Protein AF-A0A525CJ55-F1 (afdb_monomer)

pLDDT: mean 72.92, std 12.13, range [37.62, 90.31]

Sequence (142 aa):
MEESQNKRKNYLINKNFQFHYIAILILLQITVASCVGFVVSYIFLIVYSGSAGTSSEDTMLLITWAVLVLICGGVFCAWAIKYTNRIAGP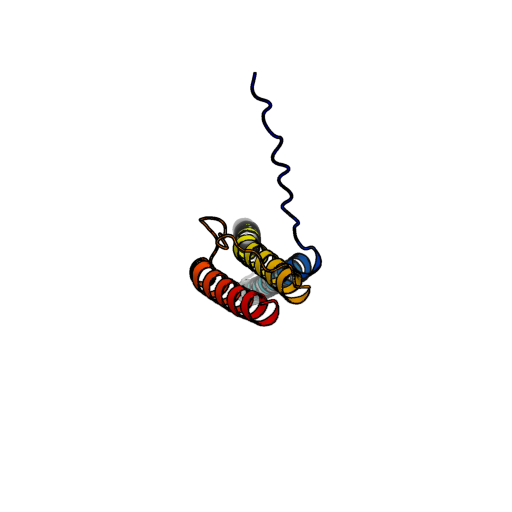IFHIRKLLQAAAEGNIPRDEVKFRTNDHFKDLEQDLTSCFRKMQEYKDKAEA

Foldseek 3Di:
DDPPPPPPPPLPPDCPQLVVQLVVLVVVLVVVLVVVVVVLVVCCCVVPVVDDDDDVVVVVVSVVVNVVSVVVSVVVSVVSSVVVSLAVVVVVVVVVQVVCVVVVNQDQDQQDDDPSHPCRVVSVVSNVVSVVSVVVVVVVVD

Radius of gyration: 25.8 Å; Cα contacts (8 Å, |Δi|>4): 55; chains: 1; bounding box: 68×29×75 Å

Secondary structure (DSSP, 8-state):
------------S-HHHHHHHHHHHHHHHHHHHHHHHHHHHHHHHHHHHTS----HHHHHHHHHHHHHHHHHHHHHHHHHHHHHHHHHHHHHHHHHHHHHHHTT----S-----TT-TTTHHHHHHHHHHHHHHHHHHHHH-

Mean predicted aligned error: 12.26 Å

Structure (mmCIF, N/CA/C/O backbone):
data_AF-A0A525CJ55-F1
#
_entry.id   AF-A0A525CJ55-F1
#
loop_
_atom_site.group_PDB
_atom_site.id
_atom_site.type_symbol
_atom_site.label_atom_id
_atom_site.label_alt_id
_atom_site.label_comp_id
_atom_site.label_asym_id
_atom_site.label_entity_id
_atom_site.label_seq_id
_atom_site.pdbx_PDB_ins_code
_atom_site.Cartn_x
_atom_site.Cartn_y
_atom_site.Cartn_z
_atom_site.occupancy
_atom_site.B_iso_or_equiv
_atom_site.auth_seq_id
_atom_site.auth_comp_id
_atom_site.auth_asym_id
_atom_site.auth_atom_id
_atom_site.pdbx_PDB_model_num
ATOM 1 N N . MET A 1 1 ? -35.923 16.850 -4.259 1.00 37.62 1 MET A N 1
ATOM 2 C CA . MET A 1 1 ? -34.605 17.137 -4.859 1.00 37.62 1 MET A CA 1
ATOM 3 C C . MET A 1 1 ? -33.579 16.731 -3.819 1.00 37.62 1 MET A C 1
ATOM 5 O O . MET A 1 1 ? -33.322 17.497 -2.905 1.00 37.62 1 MET A O 1
ATOM 9 N N . GLU A 1 2 ? -33.148 15.471 -3.853 1.00 38.75 2 GLU A N 1
ATOM 10 C CA . GLU A 1 2 ? -32.180 14.936 -2.890 1.00 38.75 2 GLU A CA 1
ATOM 11 C C . GLU A 1 2 ? -30.784 15.451 -3.237 1.00 38.75 2 GLU A C 1
ATOM 13 O O . GLU A 1 2 ? -30.300 15.272 -4.357 1.00 38.75 2 GLU A O 1
ATOM 18 N N . GLU A 1 3 ? -30.159 16.129 -2.277 1.00 42.16 3 GLU A N 1
ATOM 19 C CA . GLU A 1 3 ? -28.778 16.579 -2.364 1.00 42.16 3 GLU A CA 1
ATOM 20 C C . GLU A 1 3 ? -27.858 15.373 -2.574 1.00 42.16 3 GLU A C 1
ATOM 22 O O . GLU A 1 3 ? -27.715 14.502 -1.713 1.00 42.16 3 GLU A O 1
ATOM 27 N N . SER A 1 4 ? -27.192 15.330 -3.727 1.00 42.25 4 SER A N 1
ATOM 28 C CA . SER A 1 4 ? -26.103 14.400 -3.983 1.00 42.25 4 SER A CA 1
ATOM 29 C C . SER A 1 4 ? -24.960 14.709 -3.016 1.00 42.25 4 SER A C 1
ATOM 31 O O . SER A 1 4 ? -24.125 15.579 -3.282 1.00 42.25 4 SER A O 1
ATOM 33 N N . GLN A 1 5 ? -24.937 14.008 -1.878 1.00 42.94 5 GLN A N 1
ATOM 34 C CA . GLN A 1 5 ? -23.853 14.082 -0.910 1.00 42.94 5 GLN A CA 1
ATOM 35 C C . GLN A 1 5 ? -22.521 13.851 -1.619 1.00 42.94 5 GLN A C 1
ATOM 37 O O . GLN A 1 5 ? -22.206 12.765 -2.115 1.00 42.94 5 GLN A O 1
ATOM 42 N N . ASN A 1 6 ? -21.737 14.922 -1.658 1.00 52.34 6 ASN A N 1
ATOM 43 C CA . ASN A 1 6 ? -20.391 14.969 -2.182 1.00 52.34 6 ASN A CA 1
ATOM 44 C C . ASN A 1 6 ? -19.501 14.018 -1.363 1.00 52.34 6 ASN A C 1
ATOM 46 O O . ASN A 1 6 ? -18.933 14.393 -0.335 1.00 52.34 6 ASN A O 1
ATOM 50 N N . LYS A 1 7 ? -19.400 12.756 -1.802 1.00 45.56 7 LYS A N 1
ATOM 51 C CA . LYS A 1 7 ? -18.465 11.761 -1.265 1.00 45.56 7 LYS A CA 1
ATOM 52 C C . LYS A 1 7 ? -17.047 12.201 -1.619 1.00 45.56 7 LYS A C 1
ATOM 54 O O . LYS A 1 7 ? -16.487 11.765 -2.626 1.00 45.56 7 LYS A O 1
ATOM 59 N N . ARG A 1 8 ? -16.463 13.079 -0.797 1.00 49.91 8 ARG A N 1
ATOM 60 C CA . ARG A 1 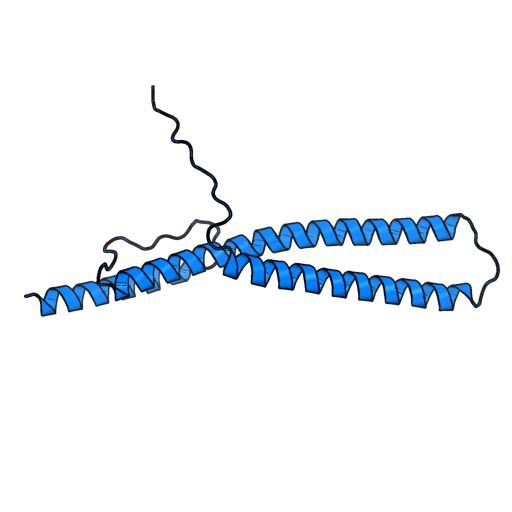8 ? -15.052 13.476 -0.884 1.00 49.91 8 ARG A CA 1
ATOM 61 C C . ARG A 1 8 ? -14.193 12.209 -0.870 1.00 49.91 8 ARG A C 1
ATOM 63 O O . ARG A 1 8 ? -14.023 11.569 0.165 1.00 49.91 8 ARG A O 1
ATOM 70 N N . LYS A 1 9 ? -13.672 11.825 -2.038 1.00 43.25 9 LYS A N 1
ATOM 71 C CA . LYS A 1 9 ? -12.748 10.698 -2.214 1.00 43.25 9 LYS A CA 1
ATOM 72 C C . LYS A 1 9 ? -11.385 11.081 -1.640 1.00 43.25 9 LYS A C 1
ATOM 74 O O . LYS A 1 9 ? -10.459 11.397 -2.378 1.00 43.25 9 LYS A O 1
ATOM 79 N N . ASN A 1 10 ? -11.264 11.073 -0.319 1.00 45.56 10 ASN A N 1
ATOM 80 C CA . ASN A 1 10 ? -9.985 11.283 0.343 1.00 45.56 10 ASN A CA 1
ATOM 81 C C . ASN A 1 10 ? -9.189 9.970 0.287 1.00 45.56 10 ASN A C 1
ATOM 83 O O . ASN A 1 10 ? -9.307 9.113 1.155 1.00 45.56 10 ASN A O 1
ATOM 87 N N . TYR A 1 11 ? -8.421 9.783 -0.790 1.00 51.19 11 TYR A N 1
ATOM 88 C CA . TYR A 1 11 ? -7.589 8.589 -1.011 1.00 51.19 11 TYR A CA 1
ATOM 89 C C . TYR A 1 11 ? -6.356 8.522 -0.084 1.00 51.19 11 TYR A C 1
ATOM 91 O O . TYR A 1 11 ? -5.698 7.485 0.014 1.00 51.19 11 TYR A O 1
ATOM 99 N N . LEU A 1 12 ? -6.043 9.616 0.617 1.00 48.03 12 LEU A N 1
ATOM 100 C CA . LEU A 1 12 ? -4.896 9.747 1.514 1.00 48.03 12 LEU A CA 1
ATOM 101 C C . LEU A 1 12 ? -5.378 9.760 2.966 1.00 48.03 12 LEU A C 1
ATOM 103 O O . LEU A 1 12 ? -5.504 10.809 3.590 1.00 48.03 12 LEU A O 1
ATOM 107 N N . ILE A 1 13 ? -5.704 8.578 3.483 1.00 56.25 13 ILE A N 1
ATOM 108 C CA . ILE A 1 13 ? -6.196 8.403 4.854 1.00 56.25 13 ILE A CA 1
ATOM 109 C C . ILE A 1 13 ? -5.034 8.410 5.862 1.00 56.25 13 ILE A C 1
ATOM 111 O O . ILE A 1 13 ? -5.223 8.823 7.002 1.00 56.25 13 ILE A O 1
ATOM 115 N N . ASN A 1 14 ? -3.819 8.002 5.461 1.00 53.88 14 ASN A N 1
ATOM 116 C CA . ASN A 1 14 ? -2.682 7.982 6.380 1.00 53.88 14 ASN A CA 1
ATOM 117 C C . ASN A 1 14 ? -1.322 8.121 5.670 1.00 53.88 14 ASN A C 1
ATOM 119 O O . ASN A 1 14 ? -0.769 7.150 5.146 1.00 53.88 14 ASN A O 1
ATOM 123 N N . LYS A 1 15 ? -0.772 9.343 5.679 1.00 55.53 15 LYS A N 1
ATOM 124 C CA . LYS A 1 15 ? 0.460 9.716 4.961 1.00 55.53 15 LYS A CA 1
ATOM 125 C C . LYS A 1 15 ? 1.683 8.892 5.379 1.00 55.53 15 LYS A C 1
ATOM 127 O O . LYS A 1 15 ? 2.458 8.522 4.511 1.00 55.53 15 LYS A O 1
ATOM 132 N N . ASN A 1 16 ? 1.838 8.546 6.658 1.00 53.94 16 ASN A N 1
ATOM 133 C CA . ASN A 1 16 ? 3.066 7.894 7.141 1.00 53.94 16 ASN A CA 1
ATOM 134 C C . ASN A 1 16 ? 3.190 6.429 6.697 1.00 53.94 16 ASN A C 1
ATOM 136 O O . ASN A 1 16 ? 4.264 6.002 6.282 1.00 53.94 16 ASN A O 1
ATOM 140 N N . PHE A 1 17 ? 2.093 5.665 6.729 1.00 59.91 17 PHE A N 1
ATOM 141 C CA . PHE A 1 17 ? 2.107 4.271 6.274 1.00 59.91 17 PHE A CA 1
ATOM 142 C C . PHE A 1 17 ? 2.144 4.187 4.744 1.00 59.91 17 PHE A C 1
ATOM 144 O O . PHE A 1 17 ? 2.911 3.409 4.182 1.00 59.91 17 PHE A O 1
ATOM 151 N N . GLN A 1 18 ? 1.373 5.043 4.060 1.00 60.00 18 GLN A N 1
ATOM 152 C CA . GLN A 1 18 ? 1.393 5.113 2.599 1.00 60.00 18 GLN A CA 1
ATOM 153 C C . GLN A 1 18 ? 2.772 5.529 2.077 1.00 60.00 18 GLN A C 1
ATOM 155 O O . GLN A 1 18 ? 3.254 4.908 1.139 1.00 60.00 18 GLN A O 1
ATOM 160 N N . PHE A 1 19 ? 3.446 6.505 2.695 1.00 64.69 19 PHE A N 1
ATOM 161 C CA . PHE A 1 19 ? 4.765 6.947 2.239 1.00 64.69 19 PHE A CA 1
ATOM 162 C C . PHE A 1 19 ? 5.833 5.866 2.411 1.00 64.69 19 PHE A C 1
ATOM 164 O O . PHE A 1 19 ? 6.629 5.674 1.502 1.00 64.69 19 PHE A O 1
ATOM 171 N N . HIS A 1 20 ? 5.824 5.113 3.518 1.00 66.38 20 HIS A N 1
ATOM 172 C CA . HIS A 1 20 ? 6.812 4.051 3.737 1.00 66.38 20 HIS A CA 1
ATOM 173 C C . HIS A 1 20 ? 6.677 2.925 2.699 1.00 66.38 20 HIS A C 1
ATOM 175 O O . HIS A 1 20 ? 7.664 2.507 2.101 1.00 66.38 20 HIS A O 1
ATOM 181 N N . TYR A 1 21 ? 5.447 2.491 2.406 1.00 69.88 21 TYR A N 1
ATOM 182 C CA . TYR A 1 21 ? 5.212 1.461 1.390 1.00 69.88 21 TYR A CA 1
ATOM 183 C C . TYR A 1 21 ? 5.424 1.968 -0.037 1.00 69.88 21 TYR A C 1
ATOM 185 O O . TYR A 1 21 ? 5.990 1.251 -0.857 1.00 69.88 21 TYR A O 1
ATOM 193 N N . ILE A 1 22 ? 4.999 3.196 -0.348 1.00 71.00 22 ILE A N 1
ATOM 194 C CA . ILE A 1 22 ? 5.259 3.812 -1.655 1.00 71.00 22 ILE A CA 1
ATOM 195 C C . ILE A 1 22 ? 6.770 3.971 -1.863 1.00 71.00 22 ILE A C 1
ATOM 197 O O . ILE A 1 22 ? 7.259 3.643 -2.938 1.00 71.00 22 ILE A O 1
ATOM 201 N N . ALA A 1 23 ? 7.519 4.395 -0.841 1.00 71.81 23 ALA A N 1
ATOM 202 C CA . ALA A 1 23 ? 8.973 4.499 -0.904 1.00 71.81 23 ALA A CA 1
ATOM 203 C C . ALA A 1 23 ? 9.634 3.133 -1.132 1.00 71.81 23 ALA A C 1
ATOM 205 O O . ALA A 1 23 ? 10.497 3.030 -1.997 1.00 71.81 23 ALA A O 1
ATOM 206 N N . ILE A 1 24 ? 9.193 2.078 -0.434 1.00 73.75 24 ILE A N 1
ATOM 207 C CA . ILE A 1 24 ? 9.684 0.707 -0.655 1.00 73.75 24 ILE A CA 1
ATOM 208 C C . ILE A 1 24 ? 9.392 0.238 -2.086 1.00 73.75 24 ILE A C 1
ATOM 210 O O . ILE A 1 24 ? 10.275 -0.320 -2.730 1.00 73.75 24 ILE A O 1
ATOM 214 N N . LEU A 1 25 ? 8.189 0.489 -2.613 1.00 73.38 25 LEU A N 1
ATOM 215 C CA . LEU A 1 25 ? 7.825 0.106 -3.982 1.00 73.38 25 LEU A CA 1
ATOM 216 C C . LEU A 1 25 ? 8.624 0.878 -5.039 1.00 73.38 25 LEU A C 1
ATOM 218 O O . LEU A 1 25 ? 9.065 0.286 -6.020 1.00 73.38 25 LEU A O 1
ATOM 222 N N . ILE A 1 26 ? 8.835 2.181 -4.841 1.00 75.50 26 ILE A N 1
ATOM 223 C CA . ILE A 1 26 ? 9.666 3.001 -5.732 1.00 75.50 26 ILE A CA 1
ATOM 224 C C . ILE A 1 26 ? 11.118 2.521 -5.686 1.00 75.50 26 ILE A C 1
ATOM 226 O O . ILE A 1 26 ? 11.733 2.357 -6.736 1.00 75.50 26 ILE A O 1
ATOM 230 N N . LEU A 1 27 ? 11.658 2.258 -4.493 1.00 76.38 27 LEU A N 1
ATOM 231 C CA . LEU A 1 27 ? 13.026 1.774 -4.321 1.00 76.38 27 LEU A CA 1
ATOM 232 C C . LEU A 1 27 ? 13.205 0.411 -4.993 1.00 76.38 27 LEU A C 1
ATOM 234 O O . LEU A 1 27 ? 14.140 0.247 -5.770 1.00 76.38 27 LEU A O 1
ATOM 238 N N . LEU A 1 28 ? 12.265 -0.517 -4.788 1.00 76.00 28 LEU A N 1
ATOM 239 C CA . LEU A 1 28 ? 12.247 -1.805 -5.479 1.00 76.00 28 LEU A CA 1
ATOM 240 C C . LEU A 1 28 ? 12.248 -1.613 -6.999 1.00 76.00 28 LEU A C 1
ATOM 242 O O . LEU A 1 28 ? 12.997 -2.290 -7.699 1.00 76.00 28 LEU A O 1
ATOM 246 N N . GLN A 1 29 ? 11.471 -0.658 -7.516 1.00 77.50 29 GLN A N 1
ATOM 247 C CA . GLN A 1 29 ? 11.436 -0.403 -8.951 1.00 77.50 29 GLN A CA 1
ATOM 248 C C . GLN A 1 29 ? 12.743 0.182 -9.484 1.00 77.50 29 GLN A C 1
ATOM 250 O O . GLN A 1 29 ? 13.187 -0.214 -10.559 1.00 77.50 29 GLN A O 1
ATOM 255 N N . ILE A 1 30 ? 13.383 1.080 -8.733 1.00 81.75 30 ILE A N 1
ATOM 256 C CA . ILE A 1 30 ? 14.713 1.598 -9.067 1.00 81.75 30 ILE A CA 1
ATOM 257 C C . ILE A 1 30 ? 15.723 0.448 -9.088 1.00 81.75 30 ILE A C 1
ATOM 259 O O . ILE A 1 30 ? 16.520 0.358 -10.019 1.00 81.75 30 ILE A O 1
ATOM 263 N N . THR A 1 31 ? 15.665 -0.468 -8.118 1.00 73.69 31 THR A N 1
ATOM 264 C CA . THR A 1 31 ? 16.529 -1.654 -8.084 1.00 73.69 31 THR A CA 1
ATOM 265 C C . THR A 1 31 ? 16.299 -2.554 -9.296 1.00 73.69 31 THR A C 1
ATOM 267 O O . THR A 1 31 ? 17.267 -2.947 -9.943 1.00 73.69 31 THR A O 1
ATOM 270 N N . VAL A 1 32 ? 15.043 -2.839 -9.651 1.00 77.38 32 VAL A N 1
ATOM 271 C CA . VAL A 1 32 ? 14.706 -3.650 -10.832 1.00 77.38 32 VAL A CA 1
ATOM 272 C C . VAL A 1 32 ? 15.178 -2.965 -12.113 1.00 77.38 32 VAL A C 1
ATOM 274 O O . VAL A 1 32 ? 15.844 -3.599 -12.925 1.00 77.38 32 VAL A O 1
ATOM 277 N N . ALA A 1 33 ? 14.904 -1.670 -12.284 1.00 79.12 33 ALA A N 1
ATOM 278 C CA . ALA A 1 33 ? 15.333 -0.909 -13.455 1.00 79.12 33 ALA A CA 1
ATOM 279 C C . ALA A 1 33 ? 16.862 -0.858 -13.579 1.00 79.12 33 ALA A C 1
ATOM 281 O O . ALA A 1 33 ? 17.396 -1.039 -14.671 1.00 79.12 33 ALA A O 1
ATOM 282 N N . SER A 1 34 ? 17.566 -0.674 -12.460 1.00 81.31 34 SER A N 1
ATOM 283 C CA . SER A 1 34 ? 19.029 -0.686 -12.411 1.00 81.31 34 SER A CA 1
ATOM 284 C C . SER A 1 34 ? 19.592 -2.064 -12.769 1.00 81.31 34 SER A C 1
ATOM 286 O O . SER A 1 34 ? 20.503 -2.168 -13.585 1.00 81.31 34 SER A O 1
ATOM 288 N N . CYS A 1 35 ? 19.000 -3.138 -12.238 1.00 72.62 35 CYS A N 1
ATOM 289 C CA . CYS A 1 35 ? 19.412 -4.509 -12.532 1.00 72.62 35 CYS A CA 1
ATOM 290 C C . CYS A 1 35 ? 19.190 -4.861 -14.010 1.00 72.62 35 CYS A C 1
ATOM 292 O O . CYS A 1 35 ? 20.099 -5.362 -14.666 1.00 72.62 35 CYS A O 1
ATOM 294 N N . VAL A 1 36 ? 18.025 -4.519 -14.568 1.00 77.69 36 VAL A N 1
ATOM 295 C CA . VAL A 1 36 ? 17.741 -4.717 -15.997 1.00 77.69 36 VAL A CA 1
ATOM 296 C C . VAL A 1 36 ? 18.685 -3.884 -16.863 1.00 77.69 36 VAL A C 1
ATOM 298 O O . VAL A 1 36 ? 19.265 -4.418 -17.803 1.00 77.69 36 VAL A O 1
ATOM 301 N N . GLY A 1 37 ? 18.897 -2.606 -16.533 1.00 78.12 37 GLY A N 1
ATOM 302 C CA . GLY A 1 37 ? 19.837 -1.745 -17.254 1.00 78.12 37 GLY A CA 1
ATOM 303 C C . GLY A 1 37 ? 21.265 -2.294 -17.238 1.00 78.12 37 GLY A C 1
ATOM 304 O O . GLY A 1 37 ? 21.936 -2.298 -18.268 1.00 78.12 37 GLY A O 1
ATOM 305 N N . PHE A 1 38 ? 21.705 -2.831 -16.099 1.00 79.25 38 PHE A N 1
ATOM 306 C CA . PHE A 1 38 ? 23.009 -3.474 -15.964 1.00 79.25 38 PHE A CA 1
ATOM 307 C C . PHE A 1 38 ? 23.120 -4.741 -16.821 1.00 79.25 38 PHE A C 1
ATOM 309 O O . PHE A 1 38 ? 24.093 -4.896 -17.553 1.00 79.25 38 PHE A O 1
ATOM 316 N N . VAL A 1 39 ? 22.111 -5.617 -16.787 1.00 71.38 39 VAL A N 1
ATOM 317 C CA . VAL A 1 39 ? 22.080 -6.851 -17.591 1.00 71.38 39 VAL A CA 1
ATOM 318 C C . VAL A 1 39 ? 22.073 -6.538 -19.087 1.00 71.38 39 VAL A C 1
ATOM 320 O O . VAL A 1 39 ? 22.846 -7.132 -19.833 1.00 71.38 39 VAL A O 1
ATOM 323 N N . VAL A 1 40 ? 21.257 -5.578 -19.529 1.00 74.12 40 VAL A N 1
ATOM 324 C CA . VAL A 1 40 ? 21.209 -5.149 -20.936 1.00 74.12 40 VAL A CA 1
ATOM 325 C C . VAL A 1 40 ? 22.549 -4.558 -21.372 1.00 74.12 40 VAL A C 1
ATOM 327 O O . VAL A 1 40 ? 23.048 -4.912 -22.436 1.00 74.12 40 VAL A O 1
ATOM 330 N N . SER A 1 41 ? 23.166 -3.715 -20.541 1.00 75.31 41 SER A N 1
ATOM 331 C CA . SER A 1 41 ? 24.495 -3.151 -20.808 1.00 75.31 41 SER A CA 1
ATOM 332 C C . SER A 1 41 ? 25.576 -4.236 -20.903 1.00 75.31 41 SER A C 1
ATOM 334 O O . SER A 1 41 ? 26.419 -4.208 -21.798 1.00 75.31 41 SER A O 1
ATOM 336 N N . TYR A 1 42 ? 25.525 -5.243 -20.027 1.00 74.06 42 TYR A N 1
ATOM 337 C CA . TYR A 1 42 ? 26.464 -6.363 -20.035 1.00 74.06 42 TYR A CA 1
ATOM 338 C C . TYR A 1 42 ? 26.300 -7.259 -21.272 1.00 74.06 42 TYR A C 1
ATOM 340 O O . TYR A 1 42 ? 27.289 -7.604 -21.919 1.00 74.06 42 TYR A O 1
ATOM 348 N N . ILE A 1 43 ? 25.057 -7.587 -21.642 1.00 70.25 43 ILE A N 1
ATOM 349 C CA . ILE A 1 43 ? 24.746 -8.330 -22.873 1.00 70.25 43 ILE A CA 1
ATOM 350 C C . ILE A 1 43 ? 25.218 -7.542 -24.094 1.00 70.25 43 ILE A C 1
ATOM 352 O O . ILE A 1 43 ? 25.844 -8.122 -24.978 1.00 70.25 43 ILE A O 1
ATOM 356 N N . PHE A 1 44 ? 24.977 -6.227 -24.119 1.00 72.12 44 PHE A N 1
ATOM 357 C CA . PHE A 1 44 ? 25.477 -5.352 -25.170 1.00 72.12 44 PHE A CA 1
ATOM 358 C C . PHE A 1 44 ? 27.002 -5.443 -25.254 1.00 72.12 44 PHE A C 1
ATOM 360 O O . PHE A 1 44 ? 27.522 -5.793 -26.300 1.00 72.12 44 PHE A O 1
ATOM 367 N N . LEU A 1 45 ? 27.744 -5.262 -24.160 1.00 73.19 45 LEU A N 1
ATOM 368 C CA . LEU A 1 45 ? 29.205 -5.368 -24.207 1.00 73.19 45 LEU A CA 1
ATOM 369 C C . LEU A 1 45 ? 29.708 -6.736 -24.693 1.00 73.19 45 LEU A C 1
ATOM 371 O O . LEU A 1 45 ? 30.668 -6.770 -25.455 1.00 73.19 45 LEU A O 1
ATOM 375 N N . ILE A 1 46 ? 29.080 -7.853 -24.315 1.00 70.69 46 ILE A N 1
ATOM 376 C CA . ILE A 1 46 ? 29.513 -9.195 -24.748 1.00 70.69 46 ILE A CA 1
ATOM 3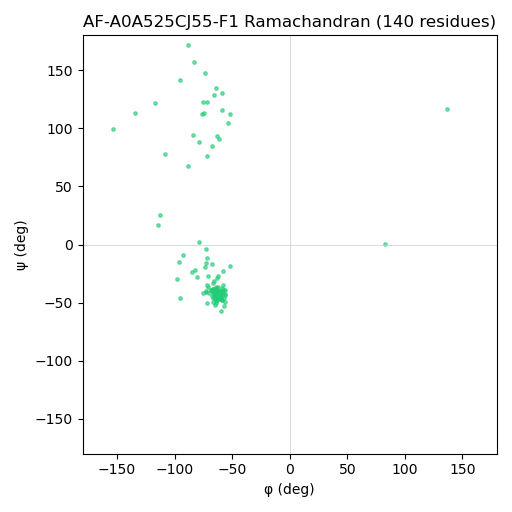77 C C . ILE A 1 46 ? 29.204 -9.462 -26.222 1.00 70.69 46 ILE A C 1
ATOM 379 O O . ILE A 1 46 ? 30.083 -9.892 -26.964 1.00 70.69 46 ILE A O 1
ATOM 383 N N . VAL A 1 47 ? 27.964 -9.226 -26.651 1.00 67.75 47 VAL A N 1
ATOM 384 C CA . VAL A 1 47 ? 27.532 -9.500 -28.033 1.00 67.75 47 VAL A CA 1
ATOM 385 C C . VAL A 1 47 ? 28.259 -8.572 -29.012 1.00 67.75 47 VAL A C 1
ATOM 387 O O . VAL A 1 47 ? 28.602 -8.960 -30.130 1.00 67.75 47 VAL A O 1
ATOM 390 N N . TYR A 1 48 ? 28.549 -7.355 -28.558 1.00 64.88 48 TYR A N 1
ATOM 391 C CA . TYR A 1 48 ? 28.997 -6.260 -29.400 1.00 64.88 48 TYR A CA 1
ATOM 392 C C . TYR A 1 48 ? 30.519 -6.065 -29.416 1.00 64.88 48 TYR A C 1
ATOM 394 O O . TYR A 1 48 ? 31.078 -5.678 -30.437 1.00 64.88 48 TYR A O 1
ATOM 402 N N . SER A 1 49 ? 31.234 -6.403 -28.334 1.00 62.47 49 SER A N 1
ATOM 403 C CA . SER A 1 49 ? 32.710 -6.422 -28.365 1.00 62.47 49 SER A CA 1
ATOM 404 C C . SER A 1 49 ? 33.279 -7.518 -29.277 1.00 62.47 49 SER A C 1
ATOM 406 O O . SER A 1 49 ? 34.441 -7.431 -29.671 1.00 62.47 49 SER A O 1
ATOM 408 N N . GLY A 1 50 ? 32.470 -8.519 -29.650 1.00 61.41 50 GLY A N 1
ATOM 409 C CA . GLY A 1 50 ? 32.855 -9.599 -30.562 1.00 61.41 50 GLY A CA 1
ATOM 410 C C . GLY A 1 50 ? 32.470 -9.402 -32.036 1.00 61.41 50 GLY A C 1
ATOM 411 O O . GLY A 1 50 ? 33.000 -10.119 -32.882 1.00 61.41 50 GLY A O 1
ATOM 412 N N . SER A 1 51 ? 31.577 -8.463 -32.373 1.00 56.09 51 SER A N 1
ATOM 413 C CA . SER A 1 51 ? 31.071 -8.277 -33.744 1.00 56.09 51 SER A CA 1
ATOM 414 C C . SER A 1 51 ? 31.060 -6.797 -34.149 1.00 56.09 51 SER A C 1
ATOM 416 O O . SER A 1 51 ? 30.358 -5.963 -33.588 1.00 56.09 51 SER A O 1
ATOM 418 N N . ALA A 1 52 ? 31.909 -6.444 -35.113 1.00 56.19 52 ALA A N 1
ATOM 419 C CA . ALA A 1 52 ? 32.072 -5.073 -35.579 1.00 56.19 52 ALA A CA 1
ATOM 420 C C . ALA A 1 52 ? 30.907 -4.639 -36.492 1.00 56.19 52 ALA A C 1
ATOM 422 O O . ALA A 1 52 ? 30.819 -5.102 -37.627 1.00 56.19 52 ALA A O 1
ATOM 423 N N . GLY A 1 53 ? 30.076 -3.695 -36.035 1.00 55.34 53 GLY A N 1
ATOM 424 C CA . GLY A 1 53 ? 29.241 -2.847 -36.906 1.00 55.34 53 GLY A CA 1
ATOM 425 C C . GLY A 1 53 ? 27.803 -2.644 -36.422 1.00 55.34 53 GLY A C 1
ATOM 426 O O . GLY A 1 53 ? 27.039 -3.600 -36.345 1.00 55.34 53 GLY A O 1
ATOM 427 N N . THR A 1 54 ? 27.427 -1.395 -36.099 1.00 58.97 54 THR A N 1
ATOM 428 C CA . THR A 1 54 ? 26.096 -1.071 -35.531 1.00 58.97 54 THR A CA 1
ATOM 429 C C . THR A 1 54 ? 25.142 -0.930 -36.680 1.00 58.97 54 THR A C 1
ATOM 431 O O . THR A 1 54 ? 25.022 0.141 -37.274 1.00 58.97 54 THR A O 1
ATOM 434 N N . SER A 1 55 ? 24.454 -2.020 -36.995 1.00 64.81 55 SER A N 1
ATOM 435 C CA . SER A 1 55 ? 23.270 -1.943 -37.833 1.00 64.81 55 SER A CA 1
ATOM 436 C C . SER A 1 55 ? 22.213 -1.124 -37.091 1.00 64.81 55 SER A C 1
ATOM 438 O O . SER A 1 55 ? 21.980 -1.300 -35.892 1.00 64.81 55 SER A O 1
ATOM 440 N N . SER A 1 56 ? 21.566 -0.191 -37.792 1.00 64.81 56 SER A N 1
ATOM 441 C CA . SER A 1 56 ? 20.519 0.660 -37.207 1.00 64.81 56 SER A CA 1
ATOM 442 C C . SER A 1 56 ? 19.349 -0.153 -36.622 1.00 64.81 56 SER A C 1
ATOM 444 O O . SER A 1 56 ? 18.668 0.320 -35.713 1.00 64.81 56 SER A O 1
ATOM 446 N N . GLU A 1 57 ? 19.160 -1.390 -37.088 1.00 67.88 57 GLU A N 1
ATOM 447 C CA . GLU A 1 57 ? 18.133 -2.329 -36.624 1.00 67.88 57 GLU A CA 1
ATOM 448 C C . GLU A 1 57 ? 18.352 -2.793 -35.171 1.00 67.88 57 GLU A C 1
ATOM 450 O O . GLU A 1 57 ? 17.403 -2.835 -34.386 1.00 67.88 57 GLU A O 1
ATOM 455 N N . ASP A 1 58 ? 19.600 -3.026 -34.756 1.00 69.88 58 ASP A N 1
ATOM 456 C CA . ASP A 1 58 ? 19.919 -3.508 -33.403 1.00 69.88 58 ASP A CA 1
ATOM 457 C C . ASP A 1 58 ? 19.705 -2.424 -32.342 1.00 69.88 58 ASP A C 1
ATOM 459 O O . ASP A 1 58 ? 19.231 -2.680 -31.231 1.00 69.88 58 ASP A O 1
ATOM 463 N N . THR A 1 59 ? 19.990 -1.171 -32.710 1.00 70.00 59 THR A N 1
ATOM 464 C CA . THR A 1 59 ? 19.746 -0.010 -31.841 1.00 70.00 59 THR A CA 1
ATOM 465 C C . THR A 1 59 ? 18.243 0.193 -31.640 1.00 70.00 59 THR A C 1
ATOM 467 O O . THR A 1 59 ? 17.791 0.493 -30.534 1.00 70.00 59 THR A O 1
ATOM 470 N N . MET A 1 60 ? 17.450 -0.032 -32.691 1.00 70.75 60 MET A N 1
ATOM 471 C CA . MET A 1 60 ? 15.995 0.065 -32.634 1.00 70.75 60 MET A CA 1
ATOM 472 C C . MET A 1 60 ? 15.375 -1.047 -31.770 1.00 70.75 60 MET A C 1
ATOM 474 O O . MET A 1 60 ? 14.464 -0.767 -30.984 1.00 70.75 60 MET A O 1
ATOM 478 N N . LEU A 1 61 ? 15.895 -2.280 -31.835 1.00 73.81 61 LEU A N 1
ATOM 479 C CA . LEU A 1 61 ? 15.458 -3.385 -30.971 1.00 73.81 61 LEU A CA 1
ATOM 480 C C . LEU A 1 61 ? 15.749 -3.108 -29.491 1.00 73.81 61 LEU A C 1
ATOM 482 O O . LEU A 1 61 ? 14.864 -3.284 -28.652 1.00 73.81 61 LEU A O 1
ATOM 486 N N . LEU A 1 62 ? 16.944 -2.616 -29.160 1.00 71.69 62 LEU A N 1
ATOM 487 C CA . LEU A 1 62 ? 17.330 -2.313 -27.778 1.00 71.69 62 LEU A CA 1
ATOM 488 C C . LEU A 1 62 ? 16.449 -1.204 -27.180 1.00 71.69 62 LEU A C 1
ATOM 490 O O . LEU A 1 62 ? 15.921 -1.355 -26.076 1.00 71.69 62 LEU A O 1
ATOM 494 N N . ILE A 1 63 ? 16.208 -0.130 -27.938 1.00 73.75 63 ILE A N 1
ATOM 495 C CA . ILE A 1 63 ? 15.289 0.946 -27.536 1.00 73.75 63 ILE A CA 1
ATOM 496 C C . ILE A 1 63 ? 13.872 0.395 -27.328 1.00 73.75 63 ILE A C 1
ATOM 498 O O . ILE A 1 63 ? 13.226 0.731 -26.337 1.00 73.75 63 ILE A O 1
ATOM 502 N N . THR A 1 64 ? 13.403 -0.492 -28.208 1.00 76.38 64 THR A N 1
ATOM 503 C CA . THR A 1 64 ? 12.070 -1.107 -28.093 1.00 76.38 64 THR A CA 1
ATOM 504 C C . THR A 1 64 ? 11.935 -1.930 -26.808 1.00 76.38 64 THR A C 1
ATOM 506 O O . THR A 1 64 ? 10.957 -1.764 -26.076 1.00 76.38 64 THR A O 1
ATOM 509 N N . TRP A 1 65 ? 12.931 -2.756 -26.473 1.00 75.44 65 TRP A N 1
ATOM 510 C CA . TRP A 1 65 ? 12.952 -3.522 -25.220 1.00 75.44 65 TRP A CA 1
ATOM 511 C C . TRP A 1 65 ? 13.017 -2.622 -23.983 1.00 75.44 65 TRP A C 1
ATOM 513 O O . TRP A 1 65 ? 12.288 -2.854 -23.018 1.00 75.44 65 TRP A O 1
ATOM 523 N N . ALA A 1 66 ? 13.832 -1.566 -24.017 1.00 73.56 66 ALA A N 1
ATOM 524 C CA . ALA A 1 66 ? 13.933 -0.605 -22.921 1.00 73.56 66 ALA A CA 1
ATOM 525 C C . ALA A 1 66 ? 12.599 0.121 -22.668 1.00 73.56 66 ALA A C 1
ATOM 527 O O . ALA A 1 66 ? 12.156 0.230 -21.523 1.00 73.56 66 ALA A O 1
ATOM 528 N N . VAL A 1 67 ? 11.922 0.562 -23.733 1.00 77.75 67 VAL A N 1
ATOM 529 C CA . VAL A 1 67 ? 10.599 1.202 -23.659 1.00 77.75 67 VAL A CA 1
ATOM 530 C C . VAL A 1 67 ? 9.556 0.227 -23.112 1.00 77.75 67 VAL A C 1
ATOM 532 O O . VAL A 1 67 ? 8.768 0.600 -22.244 1.00 77.75 67 VAL A O 1
ATOM 535 N N . LEU A 1 68 ? 9.572 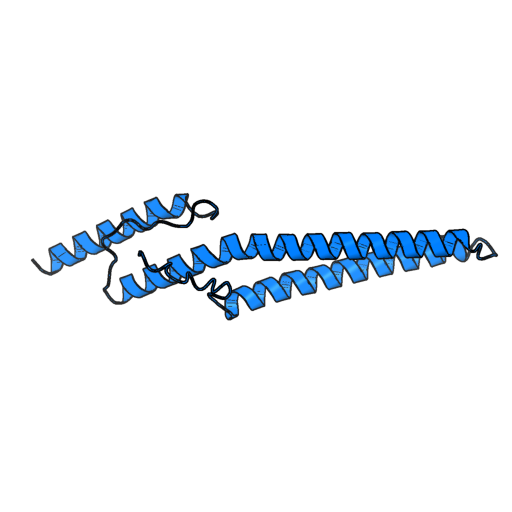-1.031 -23.558 1.00 78.94 68 LEU A N 1
ATOM 536 C CA . LEU A 1 68 ? 8.640 -2.057 -23.093 1.00 78.94 68 LEU A CA 1
ATOM 537 C C . LEU A 1 68 ? 8.816 -2.339 -21.596 1.00 78.94 68 LEU A C 1
ATOM 539 O O . LEU A 1 68 ? 7.832 -2.345 -20.858 1.00 78.94 68 LEU A O 1
ATOM 543 N N . VAL A 1 69 ? 10.056 -2.486 -21.120 1.00 79.00 69 VAL A N 1
ATOM 544 C CA . VAL A 1 69 ? 10.356 -2.649 -19.687 1.00 79.00 69 VAL A CA 1
ATOM 545 C C . VAL A 1 69 ? 9.874 -1.443 -18.882 1.00 79.00 69 VAL A C 1
ATOM 547 O O . VAL A 1 69 ? 9.300 -1.617 -17.807 1.00 79.00 69 VAL A O 1
ATOM 550 N N . LEU A 1 70 ? 10.060 -0.227 -19.399 1.00 76.69 70 LEU A N 1
ATOM 551 C CA . LEU A 1 70 ? 9.630 0.998 -18.728 1.00 76.69 70 LEU A CA 1
ATOM 552 C C . LEU A 1 70 ? 8.099 1.063 -18.615 1.00 76.69 70 LEU A C 1
ATOM 554 O O . LEU A 1 70 ? 7.574 1.329 -17.532 1.00 76.69 70 LEU A O 1
ATOM 558 N N . ILE A 1 71 ? 7.377 0.745 -19.694 1.00 80.38 71 ILE A N 1
ATOM 559 C CA . ILE A 1 71 ? 5.907 0.700 -19.706 1.00 80.38 71 ILE A CA 1
ATOM 560 C C . ILE A 1 71 ? 5.396 -0.393 -18.759 1.00 80.38 71 ILE A C 1
ATOM 562 O O . ILE A 1 71 ? 4.560 -0.113 -17.897 1.00 80.38 71 ILE A O 1
ATOM 566 N N . CYS A 1 72 ? 5.912 -1.620 -18.865 1.00 78.00 72 CYS A N 1
ATOM 567 C CA . CYS A 1 72 ? 5.517 -2.730 -17.998 1.00 78.00 72 CYS A CA 1
ATOM 568 C C . CYS A 1 72 ? 5.818 -2.436 -16.523 1.00 78.00 72 CYS A C 1
ATOM 570 O O . CYS A 1 72 ? 4.965 -2.670 -15.667 1.00 78.00 72 CYS A O 1
ATOM 572 N N . GLY A 1 73 ? 6.985 -1.862 -16.226 1.00 80.31 73 GLY A N 1
ATOM 573 C CA . GLY A 1 73 ? 7.357 -1.432 -14.882 1.00 80.31 73 GLY A CA 1
ATOM 574 C C . GLY A 1 73 ? 6.418 -0.356 -14.336 1.00 80.31 73 GLY A C 1
ATOM 575 O O . GLY A 1 73 ? 5.936 -0.472 -13.212 1.00 80.31 73 GLY A O 1
ATOM 576 N N . GLY A 1 74 ? 6.077 0.647 -15.150 1.00 77.56 74 GLY A N 1
ATOM 577 C CA . GLY A 1 74 ? 5.128 1.698 -14.776 1.00 77.56 74 GLY A CA 1
ATOM 578 C C . GLY A 1 74 ? 3.729 1.156 -14.466 1.00 77.56 74 GLY A C 1
ATOM 579 O O . GLY A 1 74 ? 3.138 1.511 -13.441 1.00 77.56 74 GLY A O 1
ATOM 580 N N . VAL A 1 75 ? 3.217 0.247 -15.302 1.00 81.00 75 VAL A N 1
ATOM 581 C CA . VAL A 1 75 ? 1.928 -0.429 -15.074 1.00 81.00 75 VAL A CA 1
ATOM 582 C C . VAL A 1 75 ? 1.968 -1.257 -13.789 1.00 81.00 75 VAL A C 1
ATOM 584 O O . VAL A 1 75 ? 1.030 -1.191 -12.990 1.00 81.00 75 VAL A O 1
ATOM 587 N N . PHE A 1 76 ? 3.061 -1.984 -13.547 1.00 78.81 76 PHE A N 1
ATOM 588 C CA . PHE A 1 76 ? 3.235 -2.783 -12.337 1.00 78.81 76 PHE A CA 1
ATOM 589 C C . PHE A 1 76 ? 3.274 -1.913 -11.075 1.00 78.81 76 PHE A C 1
ATOM 591 O O . PHE A 1 76 ? 2.567 -2.207 -10.112 1.00 78.81 76 PHE A O 1
ATOM 598 N N . CYS A 1 77 ? 3.999 -0.790 -11.089 1.00 75.44 77 CYS A N 1
ATOM 599 C CA . CYS A 1 77 ? 3.999 0.169 -9.983 1.00 75.44 77 CYS A CA 1
ATOM 600 C C . CYS A 1 77 ? 2.606 0.736 -9.711 1.00 75.44 77 CYS A C 1
ATOM 602 O O . CYS A 1 77 ? 2.167 0.778 -8.560 1.00 75.44 77 CYS A O 1
ATOM 604 N N . ALA A 1 78 ? 1.886 1.150 -10.756 1.00 75.75 78 ALA A N 1
ATOM 605 C CA . ALA A 1 78 ? 0.529 1.665 -10.609 1.00 75.75 78 ALA A CA 1
ATOM 606 C C . ALA A 1 78 ? -0.410 0.608 -10.002 1.00 75.75 78 ALA A C 1
ATOM 608 O O . ALA A 1 78 ? -1.227 0.920 -9.128 1.00 75.75 78 ALA A O 1
ATOM 609 N N . TRP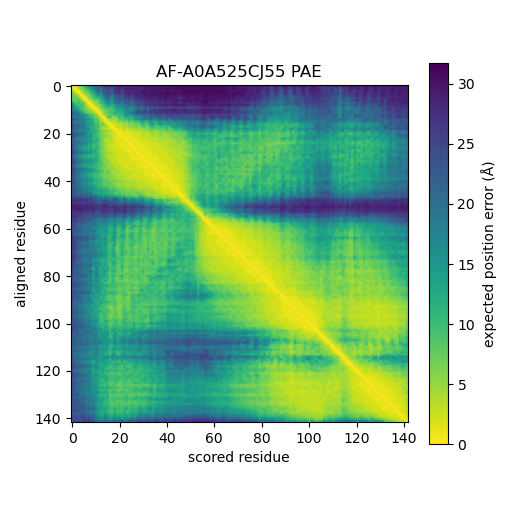 A 1 79 ? -0.270 -0.652 -10.421 1.00 80.06 79 TRP A N 1
ATOM 610 C CA . TRP A 1 79 ? -1.028 -1.772 -9.871 1.00 80.06 79 TRP A CA 1
ATOM 611 C C . TRP A 1 79 ? -0.663 -2.054 -8.407 1.00 80.06 79 TRP A C 1
ATOM 613 O O . TRP A 1 79 ? -1.557 -2.142 -7.564 1.00 80.06 79 TRP A O 1
ATOM 623 N N . ALA A 1 80 ? 0.630 -2.080 -8.076 1.00 74.56 80 ALA A N 1
ATOM 624 C CA . ALA A 1 80 ? 1.134 -2.286 -6.721 1.00 74.56 80 ALA A CA 1
ATOM 625 C C . ALA A 1 80 ? 0.652 -1.197 -5.751 1.00 74.56 80 ALA A C 1
ATOM 627 O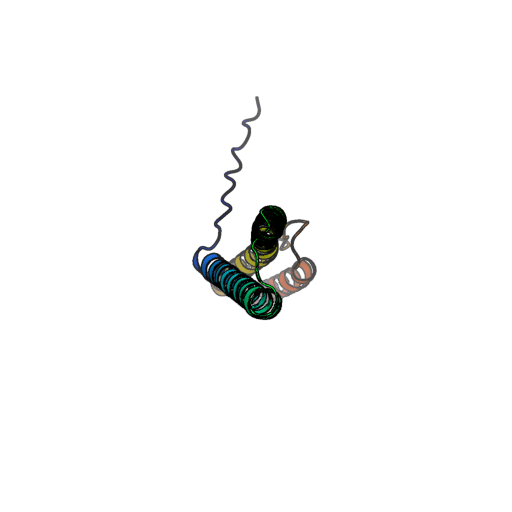 O . ALA A 1 80 ? 0.172 -1.506 -4.664 1.00 74.56 80 ALA A O 1
ATOM 628 N N . ILE A 1 81 ? 0.673 0.077 -6.160 1.00 72.31 81 ILE A N 1
ATOM 629 C CA . ILE A 1 81 ? 0.134 1.185 -5.354 1.00 72.31 81 ILE A CA 1
ATOM 630 C C . ILE A 1 81 ? -1.359 0.971 -5.071 1.00 72.31 81 ILE A C 1
ATOM 632 O O . ILE A 1 81 ? -1.821 1.148 -3.939 1.00 72.31 81 ILE A O 1
ATOM 636 N N . LYS A 1 82 ? -2.142 0.574 -6.084 1.00 72.62 82 LYS A N 1
ATOM 637 C CA . LYS A 1 82 ? -3.572 0.283 -5.895 1.00 72.62 82 LYS A CA 1
ATOM 638 C C . LYS A 1 82 ? -3.792 -0.907 -4.966 1.00 72.62 82 LYS A C 1
ATOM 640 O O . LYS A 1 82 ? -4.729 -0.854 -4.171 1.00 72.62 82 LYS A O 1
ATOM 645 N N . TYR A 1 83 ? -2.950 -1.931 -5.047 1.00 75.88 83 TYR A N 1
ATOM 646 C CA . TYR A 1 83 ? -3.013 -3.105 -4.184 1.00 75.88 83 TYR A CA 1
ATOM 647 C C . TYR A 1 83 ? -2.693 -2.751 -2.724 1.00 75.88 83 TYR A C 1
ATOM 649 O O . TYR A 1 83 ? -3.506 -3.003 -1.838 1.00 75.88 83 TYR A O 1
ATOM 657 N N . THR A 1 84 ? -1.597 -2.032 -2.475 1.00 72.69 84 THR A N 1
ATOM 658 C CA . THR A 1 84 ? -1.210 -1.556 -1.136 1.00 72.69 84 THR A CA 1
ATOM 659 C C . THR A 1 84 ? -2.305 -0.715 -0.483 1.00 72.69 84 THR A C 1
ATOM 661 O O . THR A 1 84 ? -2.581 -0.863 0.708 1.00 72.69 84 THR A O 1
ATOM 664 N N . ASN A 1 85 ? -2.996 0.130 -1.254 1.00 70.88 85 ASN A N 1
ATOM 665 C CA . ASN A 1 85 ? -4.103 0.933 -0.731 1.00 70.88 85 ASN A CA 1
ATOM 666 C C . ASN A 1 85 ? -5.280 0.092 -0.212 1.00 70.88 85 ASN A C 1
ATOM 668 O O . ASN A 1 85 ? -5.985 0.541 0.691 1.00 70.88 85 ASN A O 1
ATOM 672 N N . ARG A 1 86 ? -5.490 -1.123 -0.738 1.00 70.81 86 ARG A N 1
ATOM 673 C CA . ARG A 1 86 ? -6.515 -2.050 -0.226 1.00 70.81 86 ARG A CA 1
ATOM 674 C C . ARG A 1 86 ? -6.135 -2.685 1.110 1.00 70.81 86 ARG A C 1
ATOM 676 O O . ARG A 1 86 ? -7.017 -3.157 1.813 1.00 70.81 86 ARG A O 1
ATOM 683 N N . ILE A 1 87 ? -4.852 -2.680 1.466 1.00 73.94 87 ILE A N 1
ATOM 684 C CA . ILE A 1 87 ? -4.338 -3.236 2.725 1.00 73.94 87 ILE A CA 1
ATOM 685 C C . ILE A 1 87 ? -4.210 -2.133 3.785 1.00 73.94 87 ILE A C 1
ATOM 687 O O . ILE A 1 87 ? -4.663 -2.286 4.917 1.00 73.94 87 ILE A O 1
ATOM 691 N N . ALA A 1 88 ? -3.642 -0.985 3.409 1.00 72.69 88 ALA A N 1
ATOM 692 C CA . ALA A 1 88 ? -3.397 0.132 4.320 1.00 72.69 88 ALA A CA 1
ATOM 693 C C . ALA A 1 88 ? -4.687 0.752 4.888 1.00 72.69 88 ALA A C 1
ATOM 695 O O . ALA A 1 88 ? -4.713 1.164 6.048 1.00 72.69 88 ALA A O 1
ATOM 696 N N . GLY A 1 89 ? -5.751 0.828 4.079 1.00 71.56 89 GLY A N 1
ATOM 697 C CA . GLY A 1 89 ? -7.040 1.399 4.487 1.00 71.56 89 GLY A CA 1
ATOM 698 C C . GLY A 1 89 ? -7.668 0.672 5.686 1.00 71.56 89 GLY A C 1
ATOM 699 O O . GLY A 1 89 ? -7.887 1.310 6.718 1.00 71.56 89 GLY A O 1
ATOM 700 N N . PRO A 1 90 ? -7.900 -0.650 5.593 1.00 76.19 90 PRO A N 1
ATOM 701 C CA . PRO A 1 90 ? -8.425 -1.458 6.694 1.00 76.19 90 PRO A CA 1
ATOM 702 C C . PRO A 1 90 ? -7.564 -1.400 7.950 1.00 76.19 90 PRO A C 1
ATOM 704 O O . PRO A 1 90 ? -8.089 -1.154 9.029 1.00 76.19 90 PRO A O 1
ATOM 707 N N . ILE A 1 91 ? -6.239 -1.539 7.819 1.00 82.00 91 ILE A N 1
ATOM 708 C CA . ILE A 1 91 ? -5.318 -1.499 8.967 1.00 82.00 91 ILE A CA 1
ATOM 709 C C . ILE A 1 91 ? -5.436 -0.169 9.716 1.00 82.00 91 ILE A C 1
ATOM 711 O O . ILE A 1 91 ? -5.454 -0.138 10.947 1.00 82.00 91 ILE A O 1
ATOM 715 N N . PHE A 1 92 ? -5.548 0.946 8.990 1.00 77.62 92 PHE A N 1
ATOM 716 C CA . PHE A 1 92 ? -5.756 2.238 9.631 1.00 77.62 92 PHE A CA 1
ATOM 717 C C . PHE A 1 92 ? -7.103 2.324 10.353 1.00 77.62 92 PHE A C 1
ATOM 719 O O . PHE A 1 92 ? -7.168 2.863 11.458 1.00 77.62 92 PHE A O 1
ATOM 726 N N . HIS A 1 93 ? -8.164 1.785 9.749 1.00 79.44 93 HIS A N 1
ATOM 727 C CA . HIS A 1 93 ? -9.477 1.733 10.382 1.00 79.44 93 HIS A CA 1
ATOM 728 C C . HIS A 1 93 ? -9.434 0.917 11.682 1.00 79.44 93 HIS A C 1
ATOM 730 O O . HIS A 1 93 ? -9.866 1.415 12.718 1.00 79.44 93 HIS A O 1
ATOM 736 N N . ILE A 1 94 ? -8.807 -0.263 11.654 1.00 84.44 94 ILE A N 1
ATOM 737 C CA . ILE A 1 94 ? -8.590 -1.121 12.829 1.00 84.44 94 ILE A CA 1
ATOM 738 C C . ILE A 1 94 ? -7.851 -0.359 13.927 1.00 84.44 94 ILE A C 1
ATOM 740 O O . ILE A 1 94 ? -8.307 -0.327 15.066 1.00 84.44 94 ILE A O 1
ATOM 744 N N . ARG A 1 95 ? -6.743 0.315 13.593 1.00 84.31 95 ARG A N 1
ATOM 745 C CA . ARG A 1 95 ? -5.985 1.109 14.569 1.00 84.31 95 ARG A CA 1
ATOM 746 C C . ARG A 1 95 ? -6.860 2.169 15.240 1.00 84.31 95 ARG A C 1
ATOM 748 O O . ARG A 1 95 ? -6.773 2.342 16.452 1.00 84.31 95 ARG A O 1
ATOM 755 N N . LYS A 1 96 ? -7.693 2.874 14.468 1.00 82.88 96 LYS A N 1
ATOM 756 C CA . LYS A 1 96 ? -8.586 3.908 15.006 1.00 82.88 96 LYS A CA 1
ATOM 757 C C . LYS A 1 96 ? -9.654 3.312 15.928 1.00 82.88 96 LYS A C 1
ATOM 759 O O . LYS A 1 96 ? -9.926 3.893 16.973 1.00 82.88 96 LYS A O 1
ATOM 764 N N . LEU A 1 97 ? -10.222 2.160 15.565 1.00 85.50 97 LEU A N 1
ATOM 765 C CA . LEU A 1 97 ? -11.192 1.441 16.398 1.00 85.50 97 LEU A CA 1
ATOM 766 C C . LEU A 1 97 ? -10.570 0.982 17.721 1.00 85.50 97 LEU A C 1
ATOM 768 O O . LEU A 1 97 ? -11.149 1.202 18.778 1.00 85.50 97 LEU A O 1
ATOM 772 N N . LEU A 1 98 ? -9.366 0.408 17.672 1.00 87.25 98 LEU A N 1
ATOM 773 C CA . LEU A 1 98 ? -8.638 -0.016 18.869 1.00 87.25 98 LEU A CA 1
ATOM 774 C C . LEU A 1 98 ? -8.289 1.165 19.781 1.00 87.25 98 LEU A C 1
ATOM 776 O O . LEU A 1 98 ? -8.404 1.051 20.996 1.00 87.25 98 LEU A O 1
ATOM 780 N N . GLN A 1 99 ? -7.899 2.306 19.208 1.00 87.56 99 GLN A N 1
ATOM 781 C CA . GLN A 1 99 ? -7.614 3.509 19.985 1.00 87.56 99 GLN A CA 1
ATOM 782 C C . GLN A 1 99 ? -8.877 4.063 20.664 1.00 87.56 99 GLN A C 1
ATOM 784 O O . GLN A 1 99 ? -8.838 4.365 21.852 1.00 87.56 99 GLN A O 1
ATOM 789 N N . ALA A 1 100 ? -10.009 4.117 19.954 1.00 84.94 100 ALA A N 1
ATOM 790 C CA . ALA A 1 100 ? -11.286 4.525 20.542 1.00 84.94 100 ALA A CA 1
ATOM 791 C C . ALA A 1 100 ? -11.729 3.579 21.674 1.00 84.94 100 ALA A C 1
ATOM 793 O O . ALA A 1 100 ? -12.162 4.036 22.731 1.00 84.94 100 ALA A O 1
ATOM 794 N N . ALA A 1 101 ? -11.553 2.266 21.490 1.00 87.75 101 ALA A N 1
ATOM 795 C CA . ALA A 1 101 ? -11.838 1.278 22.526 1.00 87.75 101 ALA A CA 1
ATOM 796 C C . ALA A 1 101 ? -10.926 1.441 23.757 1.00 87.75 101 ALA A C 1
ATOM 798 O O . ALA A 1 101 ? -11.403 1.317 24.882 1.00 87.75 101 ALA A O 1
ATOM 799 N N . ALA A 1 102 ? -9.643 1.771 23.561 1.00 86.94 102 ALA A N 1
ATOM 800 C CA . ALA A 1 102 ? -8.708 2.056 24.653 1.00 86.94 102 ALA A CA 1
ATOM 801 C C . ALA A 1 102 ? -9.082 3.325 25.443 1.00 86.94 102 ALA A C 1
ATOM 803 O O . ALA A 1 102 ? -8.861 3.386 26.648 1.00 86.94 102 ALA A O 1
ATOM 804 N N . GLU A 1 103 ? -9.696 4.310 24.785 1.00 88.19 103 GLU A N 1
ATOM 805 C CA . GLU A 1 103 ? -10.248 5.521 25.413 1.00 88.19 103 GLU A CA 1
ATOM 806 C C . GLU A 1 103 ? -11.615 5.273 26.090 1.00 88.19 103 GLU A C 1
ATOM 808 O O . GLU A 1 103 ? -12.228 6.196 26.622 1.00 88.19 103 GLU A O 1
ATOM 813 N N . GLY A 1 104 ? -12.115 4.030 26.083 1.00 82.31 104 GLY A N 1
ATOM 814 C CA . GLY A 1 104 ? -13.392 3.647 26.691 1.00 82.31 104 GLY A CA 1
ATOM 815 C C . GLY A 1 104 ? -14.621 3.906 25.813 1.00 82.31 104 GLY A C 1
ATOM 816 O O . GLY A 1 104 ? -15.738 3.572 26.226 1.00 82.31 104 GLY A O 1
ATOM 817 N N . ASN A 1 105 ? -14.422 4.438 24.602 1.00 84.38 105 ASN A N 1
ATOM 818 C CA . ASN A 1 105 ? -15.435 4.607 23.561 1.00 84.38 105 ASN A CA 1
ATOM 819 C C . ASN A 1 105 ? -15.498 3.345 22.693 1.00 84.38 105 ASN A C 1
ATOM 821 O O . ASN A 1 105 ? -15.104 3.340 21.524 1.00 84.38 105 ASN A O 1
ATOM 825 N N . ILE A 1 106 ? -15.960 2.251 23.297 1.00 83.94 106 ILE A N 1
ATOM 826 C CA . ILE A 1 106 ? -16.072 0.962 22.619 1.00 83.94 106 ILE A CA 1
ATOM 827 C C . ILE A 1 106 ? -17.240 1.038 21.619 1.00 83.94 106 ILE A C 1
ATOM 829 O O . ILE A 1 106 ? -18.370 1.341 22.017 1.00 83.94 106 ILE A O 1
ATOM 833 N N . PRO A 1 107 ? -17.000 0.791 20.320 1.00 76.50 107 PRO A N 1
ATOM 834 C CA . PRO A 1 107 ? -18.068 0.770 19.333 1.00 76.50 107 P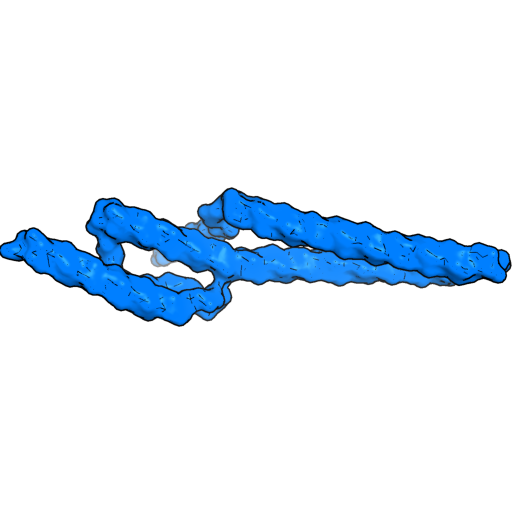RO A CA 1
ATOM 835 C C . PRO A 1 107 ? -19.022 -0.396 19.621 1.00 76.50 107 PRO A C 1
ATOM 837 O O . PRO A 1 107 ? -18.590 -1.534 19.793 1.00 76.50 107 PRO A O 1
ATOM 840 N N . ARG A 1 108 ? -20.325 -0.095 19.684 1.00 67.19 108 ARG A N 1
ATOM 841 C CA . ARG A 1 108 ? -21.390 -1.092 19.904 1.00 67.19 108 ARG A CA 1
ATOM 842 C C . ARG A 1 108 ? -21.844 -1.774 18.614 1.00 67.19 108 ARG A C 1
ATOM 844 O O . ARG A 1 108 ? -22.375 -2.878 18.668 1.00 67.19 108 ARG A O 1
ATOM 851 N N . ASP A 1 109 ? -21.636 -1.113 17.480 1.00 73.62 109 ASP A N 1
ATOM 852 C CA . ASP A 1 109 ? -22.042 -1.602 16.166 1.00 73.62 109 ASP A CA 1
ATOM 853 C C . ASP A 1 109 ? -21.018 -2.583 15.573 1.00 73.62 109 ASP A C 1
ATOM 855 O O . ASP A 1 109 ? -19.832 -2.561 15.912 1.00 73.62 109 ASP A O 1
ATOM 859 N N . GLU A 1 110 ? -21.477 -3.425 14.643 1.00 74.25 110 GLU A N 1
ATOM 860 C CA . GLU A 1 110 ? -20.620 -4.352 13.897 1.00 74.25 110 GLU A CA 1
ATOM 861 C C . GLU A 1 110 ? -19.529 -3.602 13.119 1.00 74.25 110 GLU A C 1
ATOM 863 O O . GLU A 1 110 ? -19.805 -2.677 12.346 1.00 74.25 110 GLU A O 1
ATOM 868 N N . VAL A 1 111 ? -18.280 -4.045 13.268 1.00 78.12 111 VAL A N 1
ATOM 869 C CA . VAL A 1 111 ? -17.158 -3.519 12.488 1.00 78.12 111 VAL A CA 1
ATOM 870 C C . VAL A 1 111 ? -17.264 -4.068 11.070 1.00 78.12 111 VAL A C 1
ATOM 872 O O . VAL A 1 111 ? -17.097 -5.263 10.869 1.00 78.12 111 VAL A O 1
ATOM 875 N N . LYS A 1 112 ? -17.517 -3.202 10.081 1.00 75.25 112 LYS A N 1
ATOM 876 C CA . LYS A 1 112 ? -17.577 -3.582 8.657 1.00 75.25 112 LYS A CA 1
ATOM 877 C C . LYS A 1 112 ? -16.486 -2.876 7.865 1.00 75.25 112 LYS A C 1
ATOM 879 O O . LYS A 1 112 ? -16.445 -1.645 7.822 1.00 75.25 112 LYS A O 1
ATOM 884 N N . PHE A 1 113 ? -15.623 -3.639 7.200 1.00 73.75 113 PHE A N 1
ATOM 885 C CA . PHE A 1 113 ? -14.690 -3.115 6.208 1.00 73.75 113 PHE A CA 1
ATOM 886 C C . PHE A 1 113 ? -15.341 -3.099 4.821 1.00 73.75 113 PHE A C 1
ATOM 888 O O . PHE A 1 113 ? -16.458 -3.572 4.588 1.00 73.75 113 PHE A O 1
ATOM 895 N N . ARG A 1 114 ? -14.663 -2.480 3.851 1.00 67.12 114 ARG A N 1
ATOM 896 C CA . ARG A 1 114 ? -15.194 -2.377 2.493 1.00 67.12 114 ARG A CA 1
ATOM 897 C C . ARG A 1 114 ? -15.098 -3.735 1.796 1.00 67.12 114 ARG A C 1
ATOM 899 O O . ARG A 1 114 ? -14.129 -4.469 1.949 1.00 67.12 114 ARG A O 1
ATOM 906 N N . THR A 1 115 ? -16.052 -4.028 0.912 1.00 57.50 115 THR A N 1
ATOM 907 C CA . THR A 1 115 ? 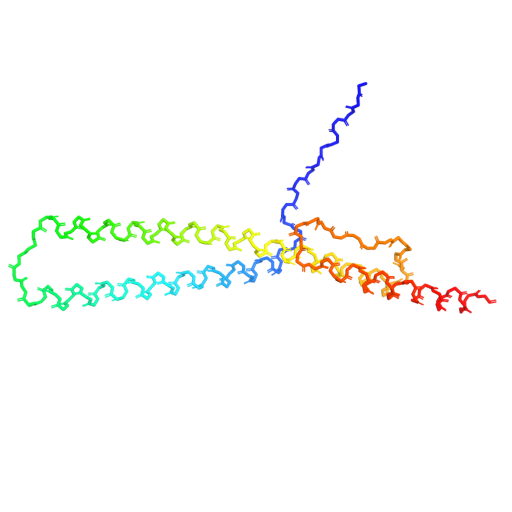-16.221 -5.325 0.227 1.00 57.50 115 THR A CA 1
ATOM 908 C C . THR A 1 115 ? -14.978 -5.881 -0.488 1.00 57.50 115 THR A C 1
ATOM 910 O O . THR A 1 115 ? -14.951 -7.071 -0.783 1.00 57.50 115 THR A O 1
ATOM 913 N N . ASN A 1 116 ? -13.968 -5.067 -0.793 1.00 62.00 116 ASN A N 1
ATOM 914 C CA . ASN A 1 116 ? -12.783 -5.471 -1.560 1.00 62.00 116 ASN A CA 1
ATOM 915 C C . ASN A 1 116 ? -11.482 -5.424 -0.739 1.00 62.00 116 ASN A C 1
ATOM 917 O O . ASN A 1 116 ? -10.392 -5.355 -1.309 1.00 62.00 116 ASN A O 1
ATOM 921 N N . ASP A 1 117 ? -11.613 -5.379 0.582 1.00 68.38 117 ASP A N 1
ATOM 922 C CA . ASP A 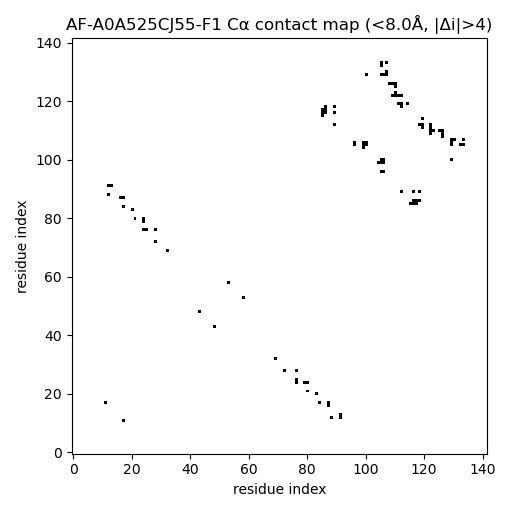1 117 ? -10.500 -5.299 1.512 1.00 68.38 117 ASP A CA 1
ATOM 923 C C . ASP A 1 117 ? -10.129 -6.711 2.003 1.00 68.38 117 ASP A C 1
ATOM 925 O O . ASP A 1 117 ? -10.998 -7.553 2.223 1.00 68.38 117 ASP A O 1
ATOM 929 N N . HIS A 1 118 ? -8.832 -6.984 2.166 1.00 67.31 118 HIS A N 1
ATOM 930 C CA . HIS A 1 118 ? -8.306 -8.330 2.462 1.00 67.31 118 HIS A CA 1
ATOM 931 C C . HIS A 1 118 ? -8.579 -8.827 3.891 1.00 67.31 118 HIS A C 1
ATOM 933 O O . HIS A 1 118 ? -8.236 -9.955 4.218 1.00 67.31 118 HIS A O 1
ATOM 939 N N . PHE A 1 119 ? -9.172 -7.992 4.744 1.00 75.56 119 PHE A N 1
ATOM 940 C CA . PHE A 1 119 ? -9.272 -8.221 6.186 1.00 75.56 119 PHE A CA 1
ATOM 941 C C . PHE A 1 119 ? -10.702 -8.473 6.666 1.00 75.56 119 PHE A C 1
ATOM 943 O O . PHE A 1 119 ? -11.008 -8.217 7.825 1.00 75.56 119 PHE A O 1
ATOM 950 N N . LYS A 1 120 ? -11.589 -8.961 5.793 1.00 75.31 120 LYS A N 1
ATOM 951 C CA . LYS A 1 120 ? -12.982 -9.243 6.172 1.00 75.31 120 LYS A CA 1
ATOM 952 C C . LYS A 1 120 ? -13.103 -10.239 7.316 1.00 75.31 120 LYS A C 1
ATOM 954 O O . LYS A 1 120 ? -13.967 -10.075 8.162 1.00 75.31 120 LYS A O 1
ATOM 959 N N . ASP A 1 121 ? -12.209 -11.217 7.382 1.00 78.38 121 ASP A N 1
ATOM 960 C CA . ASP A 1 121 ? -12.231 -12.210 8.458 1.00 78.38 121 ASP A CA 1
ATOM 961 C C . ASP A 1 121 ? -11.990 -11.554 9.832 1.00 78.38 121 ASP A C 1
ATOM 963 O O . ASP A 1 121 ? -12.560 -11.970 10.836 1.00 78.38 121 ASP A O 1
ATOM 967 N N . LEU A 1 122 ? -11.250 -10.435 9.867 1.00 82.56 122 LEU A N 1
ATOM 968 C CA . LEU A 1 122 ? -11.033 -9.662 11.091 1.00 82.56 122 LEU A CA 1
ATOM 969 C C . LEU A 1 122 ? -12.274 -8.875 11.540 1.00 82.56 122 LEU A C 1
ATOM 971 O O . LEU A 1 122 ? -12.302 -8.430 12.684 1.00 82.56 122 LEU A O 1
ATOM 975 N N . GLU A 1 123 ? -13.289 -8.680 10.688 1.00 83.69 123 GLU A N 1
ATOM 976 C CA . GLU A 1 123 ? -14.539 -7.987 11.057 1.00 83.69 123 GLU A CA 1
ATOM 977 C C . GLU A 1 123 ? -15.234 -8.705 12.209 1.00 83.69 123 GLU A C 1
ATOM 979 O O . GLU A 1 123 ? -15.619 -8.089 13.209 1.00 83.69 123 GLU A O 1
ATOM 984 N N . GLN A 1 124 ? -15.354 -10.027 12.077 1.00 82.94 124 GLN A N 1
ATOM 985 C CA . GLN A 1 124 ? -16.024 -10.870 13.053 1.00 82.94 124 GLN A CA 1
ATOM 986 C C . GLN A 1 124 ? -15.219 -10.969 14.352 1.00 82.94 124 GLN A C 1
ATOM 988 O O . GLN A 1 124 ? -15.797 -10.868 15.441 1.00 82.94 124 GLN A O 1
ATOM 993 N N . ASP A 1 125 ? -13.896 -11.104 14.250 1.00 86.19 125 ASP A N 1
ATOM 994 C CA . ASP A 1 125 ? -13.001 -11.169 15.407 1.00 86.19 125 ASP A CA 1
ATOM 995 C C . ASP A 1 125 ? -13.009 -9.854 16.202 1.00 86.19 125 ASP A C 1
ATOM 997 O O . ASP A 1 125 ? -13.165 -9.865 17.428 1.00 86.19 125 ASP A O 1
ATOM 1001 N N . LEU A 1 126 ? -12.924 -8.705 15.517 1.00 87.12 126 LEU A N 1
ATOM 1002 C CA . LEU A 1 126 ? -12.986 -7.380 16.146 1.00 87.12 126 LEU A CA 1
ATOM 1003 C C . LEU A 1 126 ? -14.341 -7.121 16.796 1.00 87.12 126 LEU A C 1
ATOM 1005 O O . LEU A 1 126 ? -14.390 -6.681 17.943 1.00 87.12 126 LEU A O 1
ATOM 1009 N N . THR A 1 127 ? -15.432 -7.434 16.098 1.00 87.06 127 THR A N 1
ATOM 1010 C CA . THR A 1 127 ? -16.789 -7.269 16.635 1.00 87.06 127 THR A CA 1
ATOM 1011 C C . THR A 1 127 ? -16.981 -8.121 17.891 1.00 87.06 127 THR A C 1
ATOM 1013 O O . THR A 1 127 ? -17.486 -7.642 18.906 1.00 87.06 127 THR A O 1
ATOM 1016 N N . SER A 1 128 ? -16.511 -9.372 17.869 1.00 86.56 128 SER A N 1
ATOM 1017 C CA . SER A 1 128 ? -16.588 -10.273 19.023 1.00 86.56 128 SER A CA 1
ATOM 1018 C C . SER A 1 128 ? -15.756 -9.774 20.208 1.00 86.56 128 SER A C 1
ATOM 1020 O O . SER A 1 128 ? -16.197 -9.875 21.355 1.00 86.56 128 SER A O 1
ATOM 1022 N N . CYS A 1 129 ? -14.575 -9.212 19.940 1.00 89.00 129 CYS A N 1
ATOM 1023 C CA . CYS A 1 129 ? -13.712 -8.613 20.953 1.00 89.00 129 CYS A CA 1
ATOM 1024 C C . CYS A 1 129 ? -14.370 -7.384 21.600 1.00 89.00 129 CYS A C 1
ATOM 1026 O O . CYS A 1 129 ? -14.521 -7.343 22.823 1.00 89.00 129 CYS A O 1
ATOM 1028 N N . PHE A 1 130 ? -14.841 -6.425 20.796 1.00 90.31 130 PHE A N 1
ATOM 1029 C CA . PHE A 1 130 ? -15.485 -5.210 21.300 1.00 90.31 130 PHE A CA 1
ATOM 1030 C C . PHE A 1 130 ? -16.768 -5.505 22.072 1.00 90.31 130 PHE A C 1
ATOM 1032 O O . PHE A 1 130 ? -16.974 -4.923 23.136 1.00 90.31 130 PHE A O 1
ATOM 1039 N N . ARG A 1 131 ? -17.570 -6.480 21.628 1.00 89.38 131 ARG A N 1
ATOM 1040 C CA . ARG A 1 131 ? -18.746 -6.929 22.383 1.00 89.38 131 ARG A CA 1
ATOM 1041 C C . ARG A 1 131 ? -18.373 -7.436 23.777 1.00 89.38 131 ARG A C 1
ATOM 1043 O O . ARG A 1 131 ? -18.979 -7.009 24.753 1.00 89.38 131 ARG A O 1
ATOM 1050 N N . LYS A 1 132 ? -17.351 -8.295 23.896 1.00 90.06 132 LYS A N 1
ATOM 1051 C CA . LYS A 1 132 ? -16.882 -8.775 25.210 1.00 90.06 132 LYS A CA 1
ATOM 1052 C C . LYS A 1 132 ? -16.337 -7.648 26.086 1.00 90.06 132 LYS A C 1
ATOM 1054 O O . LYS A 1 132 ? -16.587 -7.641 27.286 1.00 90.06 132 LYS A O 1
ATOM 1059 N N . MET A 1 133 ? -15.593 -6.706 25.505 1.00 89.50 133 MET A N 1
ATOM 1060 C CA . MET A 1 133 ? -15.092 -5.545 26.247 1.00 89.50 133 MET A CA 1
ATOM 1061 C C . MET A 1 133 ? -16.243 -4.688 26.788 1.00 89.50 133 MET A C 1
ATOM 1063 O O . MET A 1 133 ? -16.190 -4.264 27.940 1.00 89.50 133 MET A O 1
ATOM 1067 N N . GLN A 1 134 ? -17.293 -4.481 25.989 1.00 88.06 134 GLN A N 1
ATOM 1068 C CA . GLN A 1 134 ? -18.487 -3.755 26.415 1.00 88.06 134 GLN A CA 1
ATOM 1069 C C . GLN A 1 134 ? -19.229 -4.502 27.531 1.00 88.06 134 GLN A C 1
ATOM 1071 O O . GLN A 1 134 ? -19.549 -3.894 28.544 1.00 88.06 134 GLN A O 1
ATOM 1076 N N . GLU A 1 135 ? -19.413 -5.821 27.407 1.00 89.19 135 GLU A N 1
ATOM 1077 C CA . GLU A 1 135 ? -20.039 -6.646 28.454 1.00 89.19 135 GLU A CA 1
ATOM 1078 C C . GLU A 1 135 ? -19.300 -6.552 29.800 1.00 89.19 135 GLU A C 1
ATOM 1080 O O . GLU A 1 135 ? -19.936 -6.522 30.854 1.00 89.19 135 GLU A O 1
ATOM 1085 N N . TYR A 1 136 ? -17.963 -6.512 29.792 1.00 89.69 136 TYR A N 1
ATOM 1086 C CA . TYR A 1 136 ? -17.187 -6.337 31.024 1.00 89.69 136 TYR A CA 1
ATOM 1087 C C . TYR A 1 136 ? -17.298 -4.931 31.604 1.00 89.69 136 TYR A C 1
ATOM 1089 O O . TYR A 1 136 ? -17.345 -4.794 32.824 1.00 89.69 136 TYR A O 1
ATOM 1097 N N . LYS A 1 137 ? -17.367 -3.905 30.752 1.00 87.69 137 LYS A N 1
ATOM 1098 C CA . LYS A 1 137 ? -17.591 -2.526 31.188 1.00 87.69 137 LYS A CA 1
ATOM 1099 C C . LYS A 1 137 ? -18.965 -2.376 31.846 1.00 87.69 137 LYS A C 1
ATOM 1101 O O . LYS A 1 137 ? -19.041 -1.899 32.970 1.00 87.69 137 LYS A O 1
ATOM 1106 N N . ASP A 1 138 ? -20.015 -2.881 31.202 1.00 88.56 138 ASP A N 1
ATOM 1107 C CA . ASP A 1 138 ? -21.390 -2.797 31.706 1.00 88.56 138 ASP A CA 1
ATOM 1108 C C . ASP A 1 138 ? -21.549 -3.536 33.052 1.00 88.56 138 ASP A C 1
ATOM 1110 O O . ASP A 1 138 ? -22.253 -3.068 33.939 1.00 88.56 138 ASP A O 1
ATOM 1114 N N . LYS A 1 139 ? -20.852 -4.668 33.242 1.00 89.50 139 LYS A N 1
ATOM 1115 C CA . LYS A 1 139 ? -20.822 -5.402 34.524 1.00 89.50 139 LYS A CA 1
ATOM 1116 C C . LYS A 1 139 ? -20.049 -4.697 35.636 1.00 89.50 139 LYS A C 1
ATOM 1118 O O . LYS A 1 139 ? -20.303 -4.986 36.796 1.00 89.50 139 LYS A O 1
ATOM 1123 N N . ALA A 1 140 ? -19.065 -3.869 35.297 1.00 86.25 140 ALA A N 1
ATOM 1124 C CA . ALA A 1 140 ? -18.295 -3.111 36.280 1.00 86.25 140 ALA A CA 1
ATOM 1125 C C . ALA A 1 140 ? -19.021 -1.829 36.725 1.00 86.25 140 ALA A C 1
ATOM 1127 O O . ALA A 1 140 ? -18.715 -1.296 37.788 1.00 86.25 140 ALA A O 1
ATOM 1128 N N . GLU A 1 141 ? -19.950 -1.332 35.903 1.00 83.44 141 GLU A N 1
ATOM 1129 C CA . GLU A 1 141 ? -20.771 -0.144 36.169 1.00 83.44 141 GLU A CA 1
ATOM 1130 C C . GLU A 1 141 ? -22.125 -0.474 36.843 1.00 83.44 141 GLU A C 1
ATOM 1132 O O . GLU A 1 141 ? -22.817 0.450 37.273 1.00 83.44 141 GLU A O 1
ATOM 1137 N N . ALA A 1 142 ? -22.493 -1.760 36.937 1.00 70.44 142 ALA A N 1
ATOM 1138 C CA . ALA A 1 142 ? -23.707 -2.280 37.584 1.00 70.44 142 ALA A CA 1
ATOM 1139 C C . ALA A 1 142 ? -23.456 -2.715 39.037 1.00 70.44 142 ALA A C 1
ATOM 1141 O O . ALA A 1 142 ? -24.359 -2.479 39.873 1.00 70.44 142 ALA A O 1
#

Solvent-accessible surface area (backbone atoms only — not comparable to full-atom values): 8369 Å² total; per-residue (Å²): 135,80,79,80,76,80,76,75,82,70,86,77,82,50,67,72,64,52,48,54,53,52,48,52,52,51,50,50,47,51,51,52,53,50,51,52,52,49,51,53,50,50,51,46,51,60,64,47,76,76,46,95,74,88,54,73,64,60,58,52,51,53,52,50,52,53,52,49,52,51,52,54,49,52,52,49,52,56,50,49,55,58,53,50,52,38,50,54,51,56,55,52,51,52,52,52,52,53,51,34,38,75,74,68,56,55,66,88,64,82,51,76,74,64,97,84,37,87,58,60,75,50,24,59,55,50,32,55,49,36,51,52,53,48,55,54,50,57,62,74,76,107